Protein AF-A0AAD9BV93-F1 (afdb_monomer_lite)

Foldseek 3Di:
DDPVVVVLVVPVVDDQFKDWQADDDPDDPVLQVVLVVVVVFQKEFEFAQDAPDDNVCQVLFDDDPAAGTAGDPRTMIHRSVLVVVLSVVDPDDPPDDPSVSVRVQCSPPVSCVVRRYDYPRPPSHPD

Organism: Dissostichus eleginoides (NCBI:txid100907)

Structure (mmCIF, N/CA/C/O backbone):
data_AF-A0AAD9BV93-F1
#
_entry.id   AF-A0AAD9BV93-F1
#
loop_
_atom_site.group_PDB
_atom_site.id
_atom_site.type_symbol
_atom_site.label_atom_id
_atom_site.label_alt_id
_atom_site.label_comp_id
_atom_site.label_asym_id
_atom_site.label_entity_id
_atom_site.label_seq_id
_atom_site.pdbx_PDB_ins_code
_atom_site.Cartn_x
_atom_site.Cartn_y
_atom_site.Cartn_z
_atom_site.occupancy
_atom_site.B_iso_or_equiv
_atom_site.auth_seq_id
_atom_site.auth_comp_id
_atom_site.auth_asym_id
_atom_site.auth_atom_id
_atom_site.pdbx_PDB_model_num
ATOM 1 N N . MET A 1 1 ? 23.217 -7.026 8.096 1.00 42.59 1 MET A N 1
ATOM 2 C CA . MET A 1 1 ? 21.934 -7.263 8.797 1.00 42.59 1 MET A CA 1
ATOM 3 C C . MET A 1 1 ? 21.195 -5.933 8.824 1.00 42.59 1 MET A C 1
ATOM 5 O O . MET A 1 1 ? 21.383 -5.163 9.753 1.00 42.59 1 MET A O 1
ATOM 9 N N . SER A 1 2 ? 20.520 -5.581 7.728 1.00 37.19 2 SER A N 1
ATOM 10 C CA . SER A 1 2 ? 20.160 -4.185 7.445 1.00 37.19 2 SER A CA 1
ATOM 11 C C . SER A 1 2 ? 18.933 -3.701 8.220 1.00 37.19 2 SER A C 1
ATOM 13 O O . SER A 1 2 ? 18.044 -4.484 8.570 1.00 37.19 2 SER A O 1
ATOM 15 N N . ALA A 1 3 ? 18.923 -2.396 8.496 1.00 39.47 3 ALA A N 1
ATOM 16 C CA . ALA A 1 3 ? 18.070 -1.666 9.432 1.00 39.47 3 ALA A CA 1
ATOM 17 C C . ALA A 1 3 ? 16.560 -1.939 9.300 1.00 39.47 3 ALA A C 1
ATOM 19 O O . ALA A 1 3 ? 15.838 -1.799 10.281 1.00 39.47 3 ALA A O 1
ATOM 20 N N . CYS A 1 4 ? 16.084 -2.414 8.147 1.00 41.28 4 CYS A N 1
ATOM 21 C CA . CYS A 1 4 ? 14.677 -2.751 7.920 1.00 41.28 4 CYS A CA 1
ATOM 22 C C . CYS A 1 4 ? 14.213 -3.994 8.716 1.00 41.28 4 CYS A C 1
ATOM 24 O O . CYS A 1 4 ? 13.104 -4.019 9.247 1.00 41.28 4 CYS A O 1
ATOM 26 N N . ARG A 1 5 ? 15.085 -5.001 8.911 1.00 42.94 5 ARG A N 1
ATOM 27 C CA . ARG A 1 5 ? 14.791 -6.128 9.823 1.00 42.94 5 ARG A CA 1
ATOM 28 C C . ARG A 1 5 ? 14.938 -5.730 11.293 1.00 42.94 5 ARG A C 1
ATOM 30 O O . ARG A 1 5 ? 14.220 -6.266 12.129 1.00 42.94 5 ARG A O 1
ATOM 37 N N . LEU A 1 6 ? 15.836 -4.795 11.608 1.00 39.31 6 LEU A N 1
ATOM 38 C CA . LEU A 1 6 ? 16.126 -4.399 12.989 1.00 39.31 6 LEU A CA 1
ATOM 39 C C . LEU A 1 6 ? 15.078 -3.424 13.556 1.00 39.31 6 LEU A C 1
ATOM 41 O O . LEU A 1 6 ? 14.676 -3.586 14.700 1.00 39.31 6 LEU A O 1
ATOM 45 N N . LEU A 1 7 ? 14.555 -2.490 12.755 1.00 41.91 7 LEU A N 1
ATOM 46 C CA . LEU A 1 7 ? 13.454 -1.604 13.166 1.00 41.91 7 LEU A CA 1
ATOM 47 C C . LEU A 1 7 ? 12.142 -2.373 13.378 1.00 41.91 7 LEU A C 1
ATOM 49 O O . LEU A 1 7 ? 11.426 -2.105 14.339 1.00 41.91 7 LEU A O 1
ATOM 53 N N . CYS A 1 8 ? 11.859 -3.380 12.545 1.00 40.59 8 CYS A N 1
ATOM 54 C CA . CYS A 1 8 ? 10.666 -4.212 12.714 1.00 40.59 8 CYS A CA 1
ATOM 55 C C . CYS A 1 8 ? 10.800 -5.179 13.910 1.00 40.59 8 CYS A C 1
ATOM 57 O O . CYS A 1 8 ? 9.849 -5.348 14.666 1.00 40.59 8 CYS A O 1
ATOM 59 N N . LEU A 1 9 ? 11.986 -5.761 14.151 1.00 34.44 9 LEU A N 1
ATOM 60 C CA . LEU A 1 9 ? 12.226 -6.646 15.304 1.00 34.44 9 LEU A CA 1
ATOM 61 C C . LEU A 1 9 ? 12.303 -5.906 16.649 1.00 34.44 9 LEU A C 1
ATOM 63 O O . LEU A 1 9 ? 11.846 -6.456 17.647 1.00 34.44 9 LEU A O 1
ATOM 67 N N . LEU A 1 10 ? 12.813 -4.671 16.699 1.00 37.66 10 LEU A N 1
ATOM 68 C CA . LEU A 1 10 ? 12.847 -3.888 17.944 1.00 37.66 10 LEU A CA 1
ATOM 69 C C . LEU A 1 10 ? 11.456 -3.373 18.355 1.00 37.66 10 LEU A C 1
ATOM 71 O O . LEU A 1 10 ? 11.168 -3.286 19.548 1.00 37.66 10 LEU A O 1
ATOM 75 N N . ALA A 1 11 ? 10.560 -3.119 17.395 1.00 39.28 11 ALA A N 1
ATOM 76 C CA . ALA A 1 11 ? 9.153 -2.824 17.684 1.00 39.28 11 ALA A CA 1
ATOM 77 C C . ALA A 1 11 ? 8.359 -4.068 18.136 1.00 39.28 11 ALA A C 1
ATOM 79 O O . ALA A 1 11 ? 7.353 -3.942 18.825 1.00 39.28 11 ALA A O 1
ATOM 80 N N . LEU A 1 12 ? 8.811 -5.282 17.798 1.00 38.47 12 LEU A N 1
ATOM 81 C CA . LEU A 1 12 ? 8.124 -6.529 18.164 1.00 38.47 12 LEU A CA 1
ATOM 82 C C . LEU A 1 12 ? 8.336 -6.958 19.628 1.00 38.47 12 LEU A C 1
ATOM 84 O O . LEU A 1 12 ? 7.603 -7.821 20.104 1.00 38.47 12 LEU A O 1
ATOM 88 N N . SER A 1 13 ? 9.277 -6.354 20.364 1.00 34.03 13 SER A N 1
ATOM 89 C CA . SER A 1 13 ? 9.434 -6.595 21.811 1.00 34.03 13 SER A CA 1
ATOM 90 C C . SER A 1 13 ? 8.551 -5.717 22.706 1.00 34.03 13 SER A C 1
ATOM 92 O O . SER A 1 13 ? 8.451 -5.995 23.897 1.00 34.03 13 SER A O 1
ATOM 94 N N . PHE A 1 14 ? 7.886 -4.689 22.169 1.00 38.53 14 PHE A N 1
ATOM 95 C CA . PHE A 1 14 ? 7.020 -3.804 22.950 1.00 38.53 14 PHE A CA 1
ATOM 96 C C . PHE A 1 14 ? 5.812 -3.355 22.117 1.00 38.53 14 PHE A C 1
ATOM 98 O O . PHE A 1 14 ? 5.965 -2.579 21.186 1.00 38.53 14 PHE A O 1
ATOM 105 N N . LEU A 1 15 ? 4.615 -3.776 22.549 1.00 39.34 15 LEU A N 1
ATOM 106 C CA . LEU A 1 15 ? 3.265 -3.331 22.143 1.00 39.34 15 LEU A CA 1
ATOM 107 C C . LEU A 1 15 ? 2.540 -4.220 21.119 1.00 39.34 15 LEU A C 1
ATOM 109 O O . LEU A 1 15 ? 2.609 -4.076 19.903 1.00 39.34 15 LEU A O 1
ATOM 113 N N . GLN A 1 16 ? 1.720 -5.104 21.679 1.00 42.16 16 GLN A N 1
ATOM 114 C CA . GLN A 1 16 ? 0.893 -6.098 21.008 1.00 42.16 16 GLN A CA 1
ATOM 115 C C . GLN A 1 16 ? -0.420 -5.542 20.414 1.00 42.16 16 GLN A C 1
ATOM 117 O O . GLN A 1 16 ? -1.391 -6.287 20.323 1.00 42.16 16 GLN A O 1
ATOM 122 N N . SER A 1 17 ? -0.492 -4.275 19.980 1.00 49.59 17 SER A N 1
ATOM 123 C CA . SER A 1 17 ? -1.789 -3.715 19.532 1.00 49.59 17 SER A CA 1
ATOM 124 C C . SER A 1 17 ? -1.799 -3.007 18.179 1.00 49.59 17 SER A C 1
ATOM 126 O O . SER A 1 17 ? -2.823 -3.051 17.508 1.00 49.59 17 SER A O 1
ATOM 128 N N . SER A 1 18 ? -0.698 -2.426 17.709 1.00 49.28 18 SER A N 1
ATOM 129 C CA . SER A 1 18 ? -0.637 -1.775 16.388 1.00 49.28 18 SER A CA 1
ATOM 130 C C . SER A 1 18 ? 0.748 -1.168 16.209 1.00 49.28 18 SER A C 1
ATOM 132 O O . SER A 1 18 ? 1.217 -0.470 17.106 1.00 49.28 18 SER A O 1
ATOM 134 N N . VAL A 1 19 ? 1.396 -1.427 15.072 1.00 56.84 19 VAL A N 1
ATOM 135 C CA . VAL A 1 19 ? 2.709 -0.850 14.745 1.00 56.84 19 VAL A CA 1
ATOM 136 C C . VAL A 1 19 ? 2.491 0.278 13.746 1.00 56.84 19 VAL A C 1
ATOM 138 O O . VAL A 1 19 ? 1.754 0.125 12.771 1.00 56.84 19 VAL A O 1
ATOM 141 N N . TRP A 1 20 ? 3.130 1.411 14.006 1.00 57.78 20 TRP A N 1
ATOM 142 C CA . TRP A 1 20 ? 3.113 2.586 13.151 1.00 57.78 20 TRP A CA 1
ATOM 143 C C . TRP A 1 20 ? 4.512 2.821 12.573 1.00 57.78 20 TRP A C 1
ATOM 145 O O . TRP A 1 20 ? 5.500 2.749 13.303 1.00 57.78 20 TRP A O 1
ATOM 155 N N . ALA A 1 21 ? 4.584 3.096 11.271 1.00 55.38 21 ALA A N 1
ATOM 156 C CA . ALA A 1 21 ? 5.806 3.460 10.564 1.00 55.38 21 ALA A CA 1
ATOM 157 C C . ALA A 1 21 ? 5.545 4.755 9.767 1.00 55.38 21 ALA A C 1
ATOM 159 O O . ALA A 1 21 ? 4.939 4.700 8.699 1.00 55.38 21 ALA A O 1
ATOM 160 N N . GLY A 1 22 ? 5.927 5.917 10.316 1.00 56.84 22 GLY A N 1
ATOM 161 C CA . GLY A 1 22 ? 5.752 7.242 9.689 1.00 56.84 22 GLY A CA 1
ATOM 162 C C . GLY A 1 22 ? 6.309 8.408 10.536 1.00 56.84 22 GLY A C 1
ATOM 163 O O . GLY A 1 22 ? 7.071 8.146 11.465 1.00 56.84 22 GLY A O 1
ATOM 164 N N . PRO A 1 23 ? 5.962 9.685 10.250 1.00 54.16 23 PRO A N 1
ATOM 165 C CA . PRO A 1 23 ? 6.250 10.882 11.074 1.00 54.16 23 PRO A CA 1
ATOM 166 C C . PRO A 1 23 ? 5.099 11.268 12.031 1.00 54.16 23 PRO A C 1
ATOM 168 O O . PRO A 1 23 ? 3.936 11.271 11.626 1.00 54.16 23 PRO A O 1
ATOM 171 N N . LEU A 1 24 ? 5.399 11.576 13.305 1.00 53.41 24 LEU A N 1
ATOM 172 C CA . LEU A 1 24 ? 4.397 11.726 14.379 1.00 53.41 24 LEU A CA 1
ATOM 173 C C . LEU A 1 24 ? 3.287 12.710 13.985 1.00 53.41 24 LEU A C 1
ATOM 175 O O . LEU A 1 24 ? 3.553 13.847 13.597 1.00 53.41 24 LEU A O 1
ATOM 179 N N . SER A 1 25 ? 2.033 12.274 14.099 1.00 54.00 25 SER A N 1
ATOM 180 C CA . SER A 1 25 ? 0.888 13.133 13.813 1.00 54.00 25 SER A CA 1
ATOM 181 C C . SER A 1 25 ? 0.734 14.222 14.881 1.00 54.00 25 SER A C 1
ATOM 183 O O . SER A 1 25 ? 0.928 13.930 16.061 1.00 54.00 25 SER A O 1
ATOM 185 N N . PRO A 1 26 ? 0.318 15.449 14.516 1.00 57.00 26 PRO A N 1
ATOM 186 C CA . PRO A 1 26 ? -0.140 16.441 15.493 1.00 57.00 26 PRO A CA 1
ATOM 187 C C . PRO A 1 26 ? -1.426 16.004 16.220 1.00 57.00 26 PRO A C 1
ATOM 189 O O . PRO A 1 26 ? -1.741 16.528 17.286 1.00 57.00 26 PRO A O 1
ATOM 192 N N . ALA A 1 27 ? -2.156 15.039 15.658 1.00 60.50 27 ALA A N 1
ATOM 193 C CA . ALA A 1 27 ? -3.258 14.351 16.308 1.00 60.50 27 ALA A CA 1
ATOM 194 C C . ALA A 1 27 ? -2.720 13.254 17.242 1.00 60.50 27 ALA A C 1
ATOM 196 O O . ALA A 1 27 ? -1.869 12.455 16.850 1.00 60.50 27 ALA A O 1
ATOM 197 N N . GLY A 1 28 ? -3.215 13.193 18.478 1.00 75.88 28 GLY A N 1
ATOM 198 C CA . GLY A 1 28 ? -2.806 12.167 19.438 1.00 75.88 28 GLY A CA 1
ATOM 199 C C . GLY A 1 28 ? -3.085 10.731 18.950 1.00 75.88 28 GLY A C 1
ATOM 200 O O . GLY A 1 28 ? -3.886 10.520 18.033 1.00 75.88 28 GLY A O 1
ATOM 201 N N . PRO A 1 29 ? -2.470 9.714 19.580 1.00 80.75 29 PRO A N 1
ATOM 202 C CA . PRO A 1 29 ? -2.596 8.312 19.168 1.00 80.75 29 PRO A CA 1
ATOM 203 C C . PRO A 1 29 ? -4.049 7.809 19.115 1.00 80.75 29 PRO A C 1
ATOM 205 O O . PRO A 1 29 ? -4.374 6.967 18.283 1.00 80.75 29 PRO A O 1
ATOM 208 N N . GLU A 1 30 ? -4.947 8.347 19.944 1.00 85.56 30 GLU A N 1
ATOM 209 C CA . GLU A 1 30 ? -6.370 7.982 19.953 1.00 85.56 30 GLU A CA 1
ATOM 210 C C . GLU A 1 30 ? -7.105 8.383 18.667 1.00 85.56 30 GLU A C 1
ATOM 212 O O . GLU A 1 30 ? -7.862 7.588 18.107 1.00 85.56 30 GLU A O 1
ATOM 217 N N . GLU A 1 31 ? -6.865 9.594 18.158 1.00 86.69 31 GLU A N 1
ATOM 218 C CA . GLU A 1 31 ? -7.485 10.060 16.915 1.00 86.69 31 GLU A CA 1
ATOM 219 C C . GLU A 1 31 ? -6.975 9.241 15.725 1.00 86.69 31 GLU A C 1
ATOM 221 O O . GLU A 1 31 ? -7.748 8.867 14.840 1.00 86.69 31 GLU A O 1
ATOM 226 N N . LEU A 1 32 ? -5.682 8.910 15.731 1.00 86.56 32 LEU A N 1
ATOM 227 C CA . LEU A 1 32 ? -5.067 8.061 14.721 1.00 86.56 32 LEU A CA 1
ATOM 228 C C . LEU A 1 32 ? -5.692 6.660 14.698 1.00 86.56 32 LEU A C 1
ATOM 230 O O . LEU A 1 32 ? -6.115 6.189 13.641 1.00 86.56 32 LEU A O 1
ATOM 234 N N . LEU A 1 33 ? -5.808 6.019 15.864 1.00 88.56 33 LEU A N 1
ATOM 235 C CA . LEU A 1 33 ? -6.439 4.705 15.993 1.00 88.56 33 LEU A CA 1
ATOM 236 C C . LEU A 1 33 ? -7.924 4.744 15.616 1.00 88.56 33 LEU A C 1
ATOM 238 O O . LEU A 1 33 ? -8.413 3.827 14.957 1.00 88.56 33 LEU A O 1
ATOM 242 N N . SER A 1 34 ? -8.632 5.819 15.968 1.00 89.88 34 SER A N 1
ATOM 243 C CA . SER A 1 34 ? -10.025 6.036 15.567 1.00 89.88 34 SER A CA 1
ATOM 244 C C . SER A 1 34 ? -10.163 6.126 14.044 1.00 89.88 34 SER A C 1
ATOM 246 O O . SER A 1 34 ? -10.981 5.421 13.448 1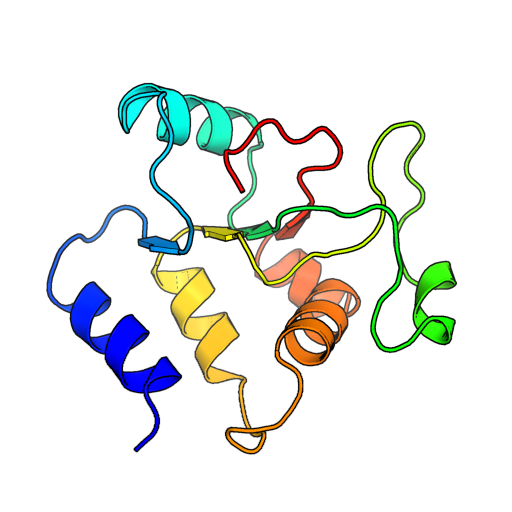.00 89.88 34 SER A O 1
ATOM 248 N N . LYS A 1 35 ? -9.316 6.921 13.379 1.00 91.00 35 LYS A N 1
ATOM 249 C CA . LYS A 1 35 ? -9.285 7.032 11.911 1.00 91.00 35 LYS A CA 1
ATOM 250 C C . LYS A 1 35 ? -8.964 5.698 11.243 1.00 91.00 35 LYS A C 1
ATOM 252 O O . LYS A 1 35 ? -9.673 5.312 10.317 1.00 91.00 35 LYS A O 1
ATOM 257 N N . PHE A 1 36 ? -7.958 4.977 11.736 1.00 91.38 36 PHE A N 1
ATOM 258 C CA . PHE A 1 36 ? -7.601 3.650 11.231 1.00 91.38 36 PHE A CA 1
ATOM 259 C C . PHE A 1 36 ? -8.754 2.650 11.384 1.00 91.38 36 PHE A C 1
ATOM 261 O O . PHE A 1 36 ? -9.122 1.981 10.421 1.00 91.38 36 PHE A O 1
ATOM 268 N N . SER A 1 37 ? -9.389 2.611 12.558 1.00 91.38 37 SER A N 1
ATOM 269 C CA . SER A 1 37 ? -10.539 1.743 12.832 1.00 91.38 37 SER A CA 1
ATOM 270 C C . SER A 1 37 ? -11.701 1.997 11.863 1.00 91.38 37 SER A C 1
ATOM 272 O O . SER A 1 37 ? -12.272 1.058 11.309 1.00 91.38 37 SER A O 1
ATOM 274 N N . ARG A 1 38 ? -11.998 3.269 11.555 1.00 93.69 38 ARG A N 1
ATOM 275 C CA . ARG A 1 38 ? -13.065 3.647 10.609 1.00 93.69 38 ARG A CA 1
ATOM 276 C C . ARG A 1 38 ? -12.817 3.169 9.179 1.00 93.69 38 ARG A C 1
ATOM 278 O O . ARG A 1 38 ? -13.785 2.970 8.449 1.00 93.69 38 ARG A O 1
ATOM 285 N N . LEU A 1 39 ? -11.562 2.951 8.782 1.00 92.19 39 LEU A N 1
ATOM 286 C CA . LEU A 1 39 ? -11.243 2.399 7.463 1.00 92.19 39 LEU A CA 1
ATOM 287 C C . LEU A 1 39 ? -11.619 0.915 7.349 1.00 92.19 39 LEU A C 1
ATOM 289 O O . LEU A 1 39 ? -11.814 0.446 6.238 1.00 92.19 39 LEU A O 1
ATOM 293 N N . SER A 1 40 ? -11.785 0.183 8.459 1.00 94.69 40 SER A N 1
ATOM 294 C CA . SER A 1 40 ? -12.215 -1.231 8.465 1.00 94.69 40 SER A CA 1
ATOM 295 C C . SER A 1 40 ? -11.313 -2.181 7.653 1.00 94.69 40 SER A C 1
ATOM 297 O O . SER A 1 40 ? -11.756 -3.212 7.139 1.00 94.69 40 SER A O 1
ATOM 299 N N . HIS A 1 41 ? -10.022 -1.857 7.568 1.00 96.62 41 HIS A N 1
ATOM 300 C CA . HIS A 1 41 ? -8.999 -2.654 6.891 1.00 96.62 41 HIS A CA 1
ATOM 301 C C . HIS A 1 41 ? -7.908 -3.096 7.867 1.00 96.62 41 HIS A C 1
ATOM 303 O O . HIS A 1 41 ? -7.695 -2.471 8.903 1.00 96.62 41 HIS A O 1
ATOM 309 N N . ARG A 1 42 ? -7.221 -4.201 7.556 1.00 96.88 42 ARG A N 1
ATOM 310 C CA . ARG A 1 42 ? -6.161 -4.727 8.438 1.00 96.88 42 ARG A CA 1
ATOM 311 C C . ARG A 1 42 ? -4.806 -4.090 8.172 1.00 96.88 42 ARG A C 1
ATOM 313 O O . ARG A 1 42 ? -3.989 -4.003 9.086 1.00 96.88 42 ARG A O 1
ATOM 320 N N . VAL A 1 43 ? -4.592 -3.659 6.933 1.00 97.06 43 VAL A N 1
ATOM 321 C CA . VAL A 1 43 ? -3.405 -2.940 6.482 1.00 97.06 43 VAL A CA 1
ATOM 322 C C . VAL A 1 43 ? -3.861 -1.804 5.569 1.00 97.06 43 VAL A C 1
ATOM 324 O O . VAL A 1 43 ? -4.611 -2.015 4.616 1.00 97.06 43 VAL A O 1
ATOM 327 N N . VAL A 1 44 ? -3.417 -0.591 5.867 1.00 97.06 44 VAL A N 1
ATOM 328 C CA . VAL A 1 44 ? -3.714 0.623 5.111 1.00 97.06 44 VAL A CA 1
ATOM 329 C C . VAL A 1 44 ? -2.386 1.245 4.709 1.00 97.06 44 VAL A C 1
ATOM 331 O O . VAL A 1 44 ? -1.596 1.618 5.576 1.00 97.06 44 VAL A O 1
ATOM 334 N N . PHE A 1 45 ? -2.152 1.373 3.408 1.00 97.25 45 PHE A N 1
ATOM 335 C CA . PHE A 1 45 ? -1.040 2.162 2.884 1.00 97.25 45 PHE A CA 1
ATOM 336 C C . PHE A 1 45 ? -1.483 3.595 2.616 1.00 97.25 45 PHE A C 1
ATOM 338 O O . PHE A 1 45 ? -2.649 3.849 2.298 1.00 97.25 45 PHE A O 1
ATOM 345 N N . SER A 1 46 ? -0.545 4.530 2.696 1.00 96.19 46 SER A N 1
ATOM 346 C CA . SER A 1 46 ? -0.728 5.854 2.130 1.00 96.19 46 SER A CA 1
ATOM 347 C C . SER A 1 46 ? -0.944 5.747 0.619 1.00 96.19 46 SER A C 1
ATOM 349 O O . SER A 1 46 ? -0.544 4.783 -0.044 1.00 96.19 46 SER A O 1
ATOM 351 N N . ALA A 1 47 ? -1.641 6.737 0.074 1.00 97.50 47 ALA A N 1
ATOM 352 C CA . ALA A 1 47 ? -1.828 6.866 -1.359 1.00 97.50 47 ALA A CA 1
ATOM 353 C C . ALA A 1 47 ? -1.091 8.102 -1.884 1.00 97.50 47 ALA A C 1
ATOM 355 O O . ALA A 1 47 ? -0.956 9.102 -1.173 1.00 97.50 47 ALA A O 1
ATOM 356 N N . GLU A 1 48 ? -0.692 8.067 -3.153 1.00 96.31 48 GLU A N 1
ATOM 357 C CA . GLU A 1 48 ? -0.090 9.172 -3.898 1.00 96.31 48 GLU A CA 1
ATOM 358 C C . GLU A 1 48 ? -0.686 9.354 -5.306 1.00 96.31 48 GLU A C 1
ATOM 360 O O . GLU A 1 48 ? -1.490 8.554 -5.803 1.00 96.31 48 GLU A O 1
ATOM 365 N N . GLY A 1 49 ? -0.335 10.480 -5.932 1.00 96.56 49 GLY A N 1
ATOM 366 C CA . GLY A 1 49 ? -0.823 10.863 -7.258 1.00 96.56 49 GLY A CA 1
ATOM 367 C C . GLY A 1 49 ? -0.074 10.207 -8.420 1.00 96.56 49 GLY A C 1
ATOM 368 O O . GLY A 1 49 ? -0.584 10.221 -9.538 1.00 96.56 49 GLY A O 1
ATOM 369 N N . PHE A 1 50 ? 1.094 9.607 -8.174 1.00 95.81 50 PHE A N 1
ATOM 370 C CA . PHE A 1 50 ? 1.967 9.082 -9.221 1.00 95.81 50 PHE A CA 1
ATOM 371 C C . PHE A 1 50 ? 2.155 7.569 -9.100 1.00 95.81 50 PHE A C 1
ATOM 373 O O . PHE A 1 50 ? 2.351 7.026 -8.020 1.00 95.81 50 PHE A O 1
ATOM 380 N N . CYS A 1 51 ? 2.098 6.863 -10.231 1.00 98.06 51 CYS A N 1
ATOM 381 C CA . CYS A 1 51 ? 2.440 5.444 -10.267 1.00 98.06 51 CYS A CA 1
ATOM 382 C C . CYS A 1 51 ? 3.959 5.316 -10.385 1.00 98.06 51 CYS A C 1
ATOM 384 O O . CYS A 1 51 ? 4.503 5.391 -11.488 1.00 98.06 51 CYS A O 1
ATOM 386 N N . TRP A 1 52 ? 4.632 5.143 -9.252 1.00 95.56 52 TRP A N 1
ATOM 387 C CA . TRP A 1 52 ? 6.084 5.016 -9.158 1.00 95.56 52 TRP A CA 1
ATOM 388 C C . TRP A 1 52 ? 6.472 3.676 -8.494 1.00 95.56 52 TRP A C 1
ATOM 390 O O . TRP A 1 52 ? 5.696 3.154 -7.688 1.00 95.56 52 TRP A O 1
ATOM 400 N N . PRO A 1 53 ? 7.624 3.067 -8.839 1.00 96.69 53 PRO A N 1
ATOM 401 C CA . PRO A 1 53 ? 8.535 3.435 -9.932 1.00 96.69 53 PRO A CA 1
ATOM 402 C C . PRO A 1 53 ? 8.087 2.942 -11.316 1.00 96.69 53 PRO A C 1
ATOM 404 O O . PRO A 1 53 ? 8.508 3.492 -12.331 1.00 96.69 53 PRO A O 1
ATOM 407 N N . ASP A 1 54 ? 7.228 1.918 -11.389 1.00 97.44 54 ASP A N 1
ATOM 408 C CA . ASP A 1 54 ? 6.821 1.297 -12.657 1.00 97.44 54 ASP A CA 1
ATOM 409 C C . ASP A 1 54 ? 5.426 1.754 -13.104 1.00 97.44 54 ASP A C 1
ATOM 411 O O . ASP A 1 54 ? 4.396 1.200 -12.712 1.00 97.44 54 ASP A O 1
ATOM 415 N N . GLN A 1 55 ? 5.394 2.747 -13.990 1.00 97.50 55 GLN A N 1
ATOM 416 C CA . GLN A 1 55 ? 4.168 3.354 -14.522 1.00 97.50 55 GLN A CA 1
ATOM 417 C C . GLN A 1 55 ? 3.293 2.367 -15.312 1.00 97.50 55 GLN A C 1
ATOM 419 O O . GLN A 1 55 ? 2.082 2.561 -15.420 1.00 97.50 55 GLN A O 1
ATOM 424 N N . ARG A 1 56 ? 3.863 1.265 -15.821 1.00 98.00 56 ARG A N 1
ATOM 425 C CA . ARG A 1 56 ? 3.109 0.230 -16.555 1.00 98.00 56 ARG A CA 1
ATOM 426 C C . ARG A 1 56 ? 2.118 -0.506 -15.652 1.00 98.00 56 ARG A C 1
ATOM 428 O O . ARG A 1 56 ? 1.204 -1.167 -16.143 1.00 98.00 56 ARG A O 1
ATOM 435 N N . LEU A 1 57 ? 2.287 -0.406 -14.333 1.00 98.12 57 LEU A N 1
ATOM 436 C CA . LEU A 1 57 ? 1.391 -1.001 -13.346 1.00 98.12 57 LEU A CA 1
ATOM 437 C C . LEU A 1 57 ? 0.124 -0.172 -13.102 1.00 98.12 57 LEU A C 1
ATOM 439 O O . LEU A 1 57 ? -0.804 -0.693 -12.487 1.00 98.12 57 LEU A O 1
ATOM 443 N N . ALA A 1 58 ? 0.037 1.064 -13.609 1.00 97.88 58 ALA A N 1
ATOM 444 C CA . ALA A 1 58 ? -1.079 1.974 -13.340 1.00 97.88 58 ALA A CA 1
ATOM 445 C C . ALA A 1 58 ? -2.452 1.352 -13.653 1.00 97.88 58 ALA A C 1
ATOM 447 O O . ALA A 1 58 ? -3.372 1.437 -12.841 1.00 97.88 58 ALA A O 1
ATOM 448 N N . ASN A 1 59 ? -2.571 0.633 -14.774 1.00 97.38 59 ASN A N 1
ATOM 449 C CA . ASN A 1 59 ? -3.825 -0.010 -15.190 1.00 97.38 59 ASN A CA 1
ATOM 450 C C . ASN A 1 59 ? -4.219 -1.225 -14.334 1.00 97.38 59 ASN A C 1
ATOM 452 O O . ASN A 1 59 ? -5.336 -1.718 -14.454 1.00 97.38 59 ASN A O 1
ATOM 456 N N . LYS A 1 60 ? -3.322 -1.729 -13.477 1.00 98.06 60 LYS A N 1
ATOM 457 C CA . LYS A 1 60 ? -3.617 -2.835 -12.551 1.00 98.06 60 LYS A CA 1
ATOM 458 C C . LYS A 1 60 ? -4.217 -2.353 -11.230 1.00 98.06 60 LYS A C 1
ATOM 460 O O . LYS A 1 60 ? -4.801 -3.155 -10.501 1.00 98.06 60 LYS A O 1
ATOM 465 N N . TYR A 1 61 ? -4.065 -1.070 -10.901 1.00 98.12 61 TYR A N 1
ATOM 466 C CA . TYR A 1 61 ? -4.697 -0.491 -9.721 1.00 98.12 61 TYR A CA 1
ATOM 467 C C . TYR A 1 61 ? -6.218 -0.435 -9.911 1.00 98.12 61 TYR A C 1
ATOM 469 O O . TYR A 1 61 ? -6.671 -0.073 -11.001 1.00 98.12 61 TYR A O 1
ATOM 477 N N . PRO A 1 62 ? -7.020 -0.722 -8.869 1.00 96.06 62 PRO A N 1
ATOM 478 C CA . PRO A 1 62 ? -8.451 -0.446 -8.901 1.00 96.06 62 PRO A CA 1
ATOM 479 C C . PRO A 1 62 ? -8.722 1.008 -9.299 1.00 96.06 62 PRO A C 1
ATOM 481 O O . PRO A 1 62 ? -7.927 1.909 -9.008 1.00 96.06 62 PRO A O 1
ATOM 484 N N . GLU A 1 63 ? -9.822 1.236 -10.007 1.00 94.88 63 GLU A N 1
ATOM 485 C CA . GLU A 1 63 ? -10.272 2.595 -10.283 1.00 94.88 63 GLU A CA 1
ATOM 486 C C . GLU A 1 63 ? -10.776 3.255 -9.001 1.00 94.88 63 GLU A C 1
ATOM 488 O O . GLU A 1 63 ? -11.369 2.610 -8.135 1.00 94.88 63 GLU A O 1
ATOM 493 N N . VAL A 1 64 ? -10.527 4.557 -8.887 1.00 94.25 64 VAL A N 1
ATOM 494 C CA . VAL A 1 64 ? -10.998 5.386 -7.778 1.00 94.25 64 VAL A CA 1
ATOM 495 C C . VAL A 1 64 ? -11.731 6.584 -8.358 1.00 94.25 64 VAL A C 1
ATOM 497 O O . VAL A 1 64 ? -11.233 7.235 -9.273 1.00 94.25 64 VAL A O 1
ATOM 500 N N . HIS A 1 65 ? -12.916 6.890 -7.833 1.00 90.12 65 HIS A N 1
ATOM 501 C CA . HIS A 1 65 ? -13.704 8.033 -8.307 1.00 90.12 65 HIS A CA 1
ATOM 502 C C . HIS A 1 65 ? -13.115 9.382 -7.874 1.00 90.12 65 HIS A C 1
ATOM 504 O O . HIS A 1 65 ? -13.320 10.395 -8.533 1.00 90.12 65 HIS A O 1
ATOM 510 N N . SER A 1 66 ? -12.404 9.408 -6.744 1.00 92.50 66 SER A N 1
ATOM 511 C CA . SER A 1 66 ? -11.827 10.621 -6.164 1.00 92.50 66 SER A CA 1
ATOM 512 C C . SER A 1 66 ? -10.604 10.276 -5.322 1.00 92.50 66 SER A C 1
ATOM 514 O O . SER A 1 66 ? -10.649 9.291 -4.581 1.00 92.50 66 SER A O 1
ATOM 516 N N . GLY A 1 67 ? -9.593 11.141 -5.337 1.00 95.44 67 GLY A N 1
ATOM 517 C CA . GLY A 1 67 ? -8.411 11.017 -4.488 1.00 95.44 67 GLY A CA 1
ATOM 518 C C . GLY A 1 67 ? -7.213 10.381 -5.189 1.00 95.44 67 GLY A C 1
ATOM 519 O O . GLY A 1 67 ? -7.188 10.195 -6.404 1.00 95.44 67 GLY A O 1
ATOM 520 N N . LYS A 1 68 ? -6.192 10.090 -4.392 1.00 97.25 68 LYS A N 1
ATOM 521 C CA . LYS A 1 68 ? -4.908 9.535 -4.824 1.00 97.25 68 LYS A CA 1
ATOM 522 C C . LYS A 1 68 ? -5.066 8.043 -5.127 1.00 97.25 68 LYS A C 1
ATOM 524 O O . LYS A 1 68 ? -5.669 7.331 -4.330 1.00 97.25 68 LYS A O 1
ATOM 529 N N . ARG A 1 69 ? -4.568 7.554 -6.266 1.00 98.00 69 ARG A N 1
ATOM 530 C CA . ARG A 1 69 ? -4.860 6.187 -6.752 1.00 98.00 69 ARG A CA 1
ATOM 531 C C . ARG A 1 69 ? -3.770 5.168 -6.432 1.00 98.00 69 ARG A C 1
ATOM 533 O O . ARG A 1 69 ? -4.075 3.982 -6.326 1.00 98.00 69 ARG A O 1
ATOM 540 N N . TYR A 1 70 ? -2.525 5.608 -6.324 1.00 98.50 70 TYR A N 1
ATOM 541 C CA . TYR A 1 70 ? -1.374 4.710 -6.299 1.00 98.50 70 TYR A CA 1
ATOM 542 C C . TYR A 1 70 ? -0.857 4.543 -4.879 1.00 98.50 70 TYR A C 1
ATOM 544 O O . TYR A 1 70 ? -1.017 5.445 -4.063 1.00 98.50 70 TYR A O 1
ATOM 552 N N . LEU A 1 71 ? -0.291 3.377 -4.577 1.00 98.44 71 LEU A N 1
ATOM 553 C CA . LEU A 1 71 ? 0.308 3.104 -3.273 1.00 98.44 71 LEU A CA 1
ATOM 554 C C . LEU A 1 71 ? 1.492 4.047 -3.048 1.00 98.44 71 LEU A C 1
ATOM 556 O O . LEU A 1 71 ? 2.177 4.380 -4.008 1.00 98.44 71 LEU A O 1
ATOM 560 N N . ASN A 1 72 ? 1.750 4.421 -1.801 1.00 96.88 72 ASN A N 1
ATOM 561 C CA . ASN A 1 72 ? 3.011 5.002 -1.360 1.00 96.88 72 ASN A CA 1
ATOM 562 C C . ASN A 1 72 ? 3.538 4.179 -0.163 1.00 96.88 72 ASN A C 1
ATOM 564 O O . ASN A 1 72 ? 2.781 3.845 0.748 1.00 96.88 72 ASN A O 1
ATOM 568 N N . SER A 1 73 ? 4.807 3.762 -0.187 1.00 95.12 73 SER A N 1
ATOM 569 C CA . SER A 1 73 ? 5.405 2.921 0.866 1.00 95.12 73 SER A CA 1
ATOM 570 C C . SER A 1 73 ? 5.936 3.714 2.055 1.00 95.12 73 SER A C 1
ATOM 572 O O . SER A 1 73 ? 6.237 3.119 3.088 1.00 95.12 73 SER A O 1
ATOM 574 N N . GLY A 1 74 ? 6.017 5.042 1.939 1.00 90.81 74 GLY A N 1
ATOM 575 C CA . GLY A 1 74 ? 6.557 5.925 2.970 1.00 90.81 74 GLY A CA 1
ATOM 576 C C . GLY A 1 74 ? 5.704 6.001 4.237 1.00 90.81 74 GLY A C 1
ATOM 577 O O . GLY A 1 74 ? 6.217 6.382 5.286 1.00 90.81 74 GLY A O 1
ATOM 578 N N . GLY A 1 75 ? 4.430 5.603 4.168 1.00 90.38 75 GLY A N 1
ATOM 579 C CA . GLY A 1 75 ? 3.550 5.547 5.329 1.00 90.38 75 GLY A CA 1
ATOM 580 C C . GLY A 1 75 ? 2.534 4.420 5.215 1.00 90.38 75 GLY A C 1
ATOM 581 O O . GLY A 1 75 ? 1.791 4.328 4.242 1.00 90.38 75 GLY A O 1
ATOM 582 N N . PHE A 1 76 ? 2.469 3.561 6.225 1.00 94.06 76 PHE A N 1
ATOM 583 C CA . PHE A 1 76 ? 1.430 2.541 6.323 1.00 94.06 76 PHE A CA 1
ATOM 584 C C . PHE A 1 76 ? 1.152 2.175 7.779 1.00 94.06 76 PHE A C 1
ATOM 586 O O . PHE A 1 76 ? 1.985 2.343 8.671 1.00 94.06 76 PHE A O 1
ATOM 593 N N . MET A 1 77 ? -0.051 1.665 8.018 1.00 92.69 77 MET A N 1
ATOM 594 C CA . MET A 1 77 ? -0.509 1.217 9.326 1.00 92.69 77 MET A CA 1
ATOM 595 C C . MET A 1 77 ? -1.212 -0.127 9.194 1.00 92.69 77 MET A C 1
ATOM 597 O O . MET A 1 77 ? -1.922 -0.382 8.223 1.00 92.69 77 MET A O 1
ATOM 601 N N . GLY A 1 78 ? -1.039 -0.995 10.183 1.00 93.75 78 GLY A N 1
ATOM 602 C CA . GLY A 1 78 ? -1.736 -2.268 10.218 1.00 93.75 78 GLY A CA 1
ATOM 603 C C . GLY A 1 78 ? -1.530 -3.028 11.516 1.00 93.75 78 GLY A C 1
ATOM 604 O O . GLY A 1 78 ? -0.761 -2.627 12.395 1.00 93.75 78 GLY A O 1
ATOM 605 N N . PHE A 1 79 ? -2.215 -4.161 11.627 1.00 92.69 79 PHE A N 1
ATOM 606 C CA . PHE A 1 79 ? -1.986 -5.083 12.733 1.00 92.69 79 PHE A CA 1
ATOM 607 C C . PHE A 1 79 ? -0.593 -5.708 12.626 1.00 92.69 79 PHE A C 1
ATOM 609 O O . PHE A 1 79 ? -0.177 -6.156 11.556 1.00 92.69 79 PHE A O 1
ATOM 616 N N . ALA A 1 80 ? 0.110 -5.790 13.757 1.00 91.25 80 ALA A N 1
ATOM 617 C CA . ALA A 1 80 ? 1.491 -6.267 13.813 1.00 91.25 80 ALA A CA 1
ATOM 618 C C . ALA A 1 80 ? 1.674 -7.659 13.179 1.00 91.25 80 ALA A C 1
ATOM 620 O O . ALA A 1 80 ? 2.660 -7.897 12.483 1.00 91.25 80 ALA A O 1
ATOM 621 N N . SER A 1 81 ? 0.708 -8.565 13.368 1.00 93.56 81 SER A N 1
ATOM 622 C CA . SER A 1 81 ? 0.736 -9.908 12.781 1.00 93.56 81 SER A CA 1
ATOM 623 C C . SER A 1 81 ? 0.720 -9.883 11.251 1.00 93.56 81 SER A C 1
ATOM 625 O O . SER A 1 81 ? 1.490 -10.605 10.621 1.00 93.56 81 SER A O 1
ATOM 627 N N . ASP A 1 82 ? -0.118 -9.039 10.644 1.00 95.31 82 ASP A N 1
ATOM 628 C CA . ASP A 1 82 ? -0.224 -8.932 9.186 1.00 95.31 82 ASP A CA 1
ATOM 629 C C . ASP A 1 82 ? 0.996 -8.244 8.588 1.00 95.31 82 ASP A C 1
ATOM 631 O O . ASP A 1 82 ? 1.566 -8.741 7.617 1.00 95.31 82 ASP A O 1
ATOM 635 N N . LEU A 1 83 ? 1.444 -7.145 9.205 1.00 94.56 83 LEU A N 1
ATOM 636 C CA . LEU A 1 83 ? 2.646 -6.437 8.770 1.00 94.56 83 LEU A CA 1
ATOM 637 C C . LEU A 1 83 ? 3.871 -7.351 8.833 1.00 94.56 83 LEU A C 1
ATOM 639 O O . LEU A 1 83 ? 4.626 -7.426 7.869 1.00 94.56 83 LEU A O 1
ATOM 643 N N . SER A 1 84 ? 4.029 -8.109 9.920 1.00 92.25 84 SER A N 1
ATOM 644 C CA . SER A 1 84 ? 5.131 -9.059 10.071 1.00 92.25 84 SER A CA 1
ATOM 645 C C . SER A 1 84 ? 5.107 -10.132 8.978 1.00 92.25 84 SER A C 1
ATOM 647 O O . SER A 1 84 ? 6.115 -10.348 8.306 1.00 92.25 84 SER A O 1
ATOM 649 N N . LEU A 1 85 ? 3.952 -10.755 8.724 1.00 95.00 85 LEU A N 1
ATOM 650 C CA . LEU A 1 85 ? 3.805 -11.758 7.662 1.00 95.00 85 LEU A CA 1
ATOM 651 C C . LEU A 1 85 ? 4.037 -11.187 6.257 1.00 95.00 85 LEU A C 1
ATOM 653 O O . LEU A 1 85 ? 4.517 -11.904 5.381 1.00 95.00 85 LEU A O 1
ATOM 657 N N . MET A 1 86 ? 3.679 -9.926 6.021 1.00 95.50 86 MET A N 1
ATOM 658 C CA . MET A 1 86 ? 3.884 -9.242 4.746 1.00 95.50 86 MET A CA 1
ATOM 659 C C . MET A 1 86 ? 5.361 -8.890 4.530 1.00 95.50 86 MET A C 1
ATOM 661 O O . MET A 1 86 ? 5.934 -9.263 3.509 1.00 95.50 86 MET A O 1
ATOM 665 N N . VAL A 1 87 ? 6.002 -8.247 5.510 1.00 92.38 87 VAL A N 1
ATOM 666 C CA . VAL A 1 87 ? 7.419 -7.845 5.455 1.00 92.38 87 VAL A CA 1
ATOM 667 C C . VAL A 1 87 ? 8.339 -9.062 5.345 1.00 92.38 87 VAL A C 1
ATOM 669 O O . VAL A 1 87 ? 9.328 -9.029 4.616 1.00 92.38 87 VAL A O 1
ATOM 672 N N . GLN A 1 88 ? 7.995 -10.183 5.986 1.00 93.44 88 GLN A N 1
ATOM 673 C CA . GLN A 1 88 ? 8.745 -11.439 5.862 1.00 93.44 88 GLN A CA 1
ATOM 674 C C . GLN A 1 88 ? 8.771 -12.012 4.433 1.00 93.44 88 GLN A C 1
ATOM 676 O O . GLN A 1 88 ? 9.619 -12.854 4.134 1.00 93.44 88 GLN A O 1
ATOM 681 N N . GLN A 1 89 ? 7.896 -11.555 3.527 1.00 94.44 89 GLN A N 1
ATOM 682 C CA . GLN A 1 89 ? 7.947 -11.937 2.109 1.00 94.44 89 GLN A CA 1
ATOM 683 C C . GLN A 1 89 ? 9.092 -11.255 1.350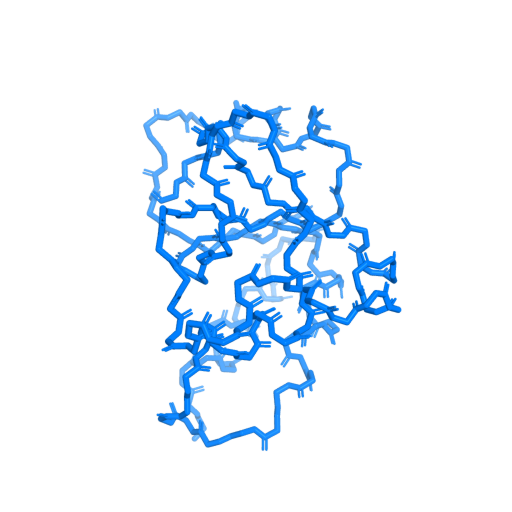 1.00 94.44 89 GLN A C 1
ATOM 685 O O . GLN A 1 89 ? 9.366 -11.635 0.209 1.00 94.44 89 GLN A O 1
ATOM 690 N N . TRP A 1 90 ? 9.772 -10.277 1.957 1.00 91.88 90 TRP A N 1
ATOM 691 C CA . TRP A 1 90 ? 10.938 -9.627 1.377 1.00 91.88 90 TRP A CA 1
ATOM 692 C C . TRP A 1 90 ? 12.079 -10.626 1.164 1.00 91.88 90 TRP A C 1
ATOM 694 O O . TRP A 1 90 ? 12.679 -11.145 2.111 1.00 91.88 90 TRP A O 1
ATOM 704 N N . LYS A 1 91 ? 12.400 -10.868 -0.107 1.00 91.00 91 LYS A N 1
ATOM 705 C CA . LYS A 1 91 ? 13.502 -11.736 -0.558 1.00 91.00 91 LYS A CA 1
ATOM 706 C C . LYS A 1 91 ? 14.519 -10.978 -1.421 1.00 91.00 91 LYS A C 1
ATOM 708 O O . LYS A 1 91 ? 15.321 -11.599 -2.112 1.00 91.00 91 LYS A O 1
ATOM 713 N N . TYR A 1 92 ? 14.437 -9.651 -1.407 1.00 88.88 92 TYR A N 1
ATOM 714 C CA . TYR A 1 92 ? 15.193 -8.734 -2.255 1.00 88.88 92 TYR A CA 1
ATOM 715 C C . TYR A 1 92 ? 16.436 -8.197 -1.524 1.00 88.88 92 TYR A C 1
ATOM 717 O O . TYR A 1 92 ? 16.634 -8.461 -0.333 1.00 88.88 92 TYR A O 1
ATOM 725 N N . LYS A 1 93 ? 17.301 -7.479 -2.241 1.00 87.94 93 LYS A N 1
ATOM 726 C CA . LYS A 1 93 ? 18.511 -6.847 -1.697 1.00 87.94 93 LYS A CA 1
AT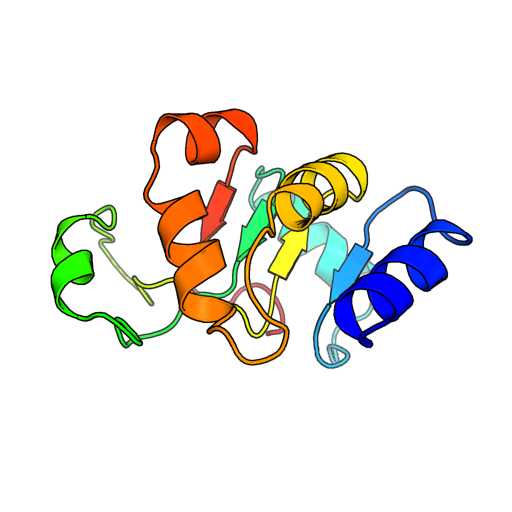OM 727 C C . LYS A 1 93 ? 18.156 -5.595 -0.906 1.00 87.94 93 LYS A C 1
ATOM 729 O O . LYS A 1 93 ? 17.128 -4.986 -1.144 1.00 87.94 93 LYS A O 1
ATOM 734 N N . ASP A 1 94 ? 19.043 -5.160 -0.018 1.00 80.50 94 ASP A N 1
ATOM 735 C CA . ASP A 1 94 ? 18.804 -3.986 0.836 1.00 80.50 94 ASP A CA 1
ATOM 736 C C . ASP A 1 94 ? 18.613 -2.665 0.065 1.00 80.50 94 ASP A C 1
ATOM 738 O O . ASP A 1 94 ? 18.088 -1.710 0.624 1.00 80.50 94 ASP A O 1
ATOM 742 N N . ASN A 1 95 ? 19.051 -2.599 -1.195 1.00 86.69 95 ASN A N 1
ATOM 743 C CA . ASN A 1 95 ? 18.910 -1.438 -2.075 1.00 86.69 95 ASN A CA 1
ATOM 744 C C . ASN A 1 95 ? 17.825 -1.614 -3.150 1.00 86.69 95 ASN A C 1
ATOM 746 O O . ASN A 1 95 ? 17.742 -0.786 -4.057 1.00 86.69 95 ASN A O 1
ATOM 750 N N . ASP A 1 96 ? 17.060 -2.706 -3.097 1.00 90.69 96 ASP A N 1
ATOM 751 C CA . ASP A 1 96 ? 15.891 -2.863 -3.952 1.00 90.69 96 ASP A CA 1
ATOM 752 C C . ASP A 1 96 ? 14.751 -1.965 -3.450 1.00 90.69 96 ASP A C 1
ATOM 754 O O . ASP A 1 96 ? 14.663 -1.610 -2.276 1.00 90.69 96 ASP A O 1
ATOM 758 N N . ASP A 1 97 ? 13.879 -1.594 -4.378 1.00 93.38 97 ASP A N 1
ATOM 759 C CA . ASP A 1 97 ? 12.842 -0.587 -4.192 1.00 93.38 97 ASP A CA 1
ATOM 760 C C . ASP A 1 97 ? 11.664 -1.118 -3.347 1.00 93.38 97 ASP A C 1
ATOM 762 O O . ASP A 1 97 ? 10.938 -2.040 -3.746 1.00 93.38 97 ASP A O 1
ATOM 766 N N . ASP A 1 98 ? 11.485 -0.552 -2.155 1.00 93.31 98 ASP A N 1
ATOM 767 C CA . ASP A 1 98 ? 10.437 -0.920 -1.202 1.00 93.31 98 ASP A CA 1
ATOM 768 C C . ASP A 1 98 ? 9.038 -0.572 -1.728 1.00 93.31 98 ASP A C 1
ATOM 770 O O . ASP A 1 98 ? 8.105 -1.375 -1.614 1.00 93.31 98 ASP A O 1
ATOM 774 N N . GLN A 1 99 ? 8.909 0.575 -2.394 1.00 96.81 99 GLN A N 1
ATOM 775 C CA . GLN A 1 99 ? 7.694 0.989 -3.080 1.00 96.81 99 GLN A CA 1
ATOM 776 C C . GLN A 1 99 ? 7.227 -0.073 -4.090 1.00 96.81 99 GLN A C 1
ATOM 778 O O . GLN A 1 99 ? 6.048 -0.452 -4.110 1.00 96.81 99 GLN A O 1
ATOM 783 N N . LEU A 1 100 ? 8.129 -0.593 -4.923 1.00 97.50 100 LEU A N 1
ATOM 784 C CA . LEU A 1 100 ? 7.831 -1.606 -5.930 1.00 97.50 100 LEU A CA 1
ATOM 785 C C . LEU A 1 100 ? 7.452 -2.943 -5.288 1.00 97.50 100 LEU A C 1
ATOM 787 O O . LEU A 1 100 ? 6.577 -3.647 -5.803 1.00 97.50 100 LEU A O 1
ATOM 791 N N . PHE A 1 101 ? 8.085 -3.306 -4.172 1.00 97.50 101 PHE A N 1
ATOM 792 C CA . PHE A 1 101 ? 7.737 -4.501 -3.406 1.00 97.50 101 PHE A CA 1
ATOM 793 C C . PHE A 1 101 ? 6.301 -4.450 -2.882 1.00 97.50 101 PHE A C 1
ATOM 795 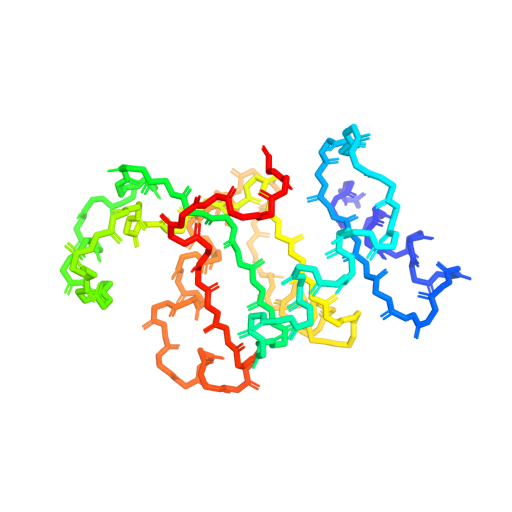O O . PHE A 1 101 ? 5.509 -5.349 -3.188 1.00 97.50 101 PHE A O 1
ATOM 802 N N . TYR A 1 102 ? 5.937 -3.391 -2.155 1.00 98.12 102 TYR A N 1
ATOM 803 C CA . TYR A 1 102 ? 4.585 -3.250 -1.615 1.00 98.12 102 TYR A CA 1
ATOM 804 C C . TYR A 1 102 ? 3.546 -3.053 -2.718 1.00 98.12 102 TYR A C 1
ATOM 806 O O . TYR A 1 102 ? 2.463 -3.630 -2.642 1.00 98.12 102 TYR A O 1
ATOM 814 N N . THR A 1 103 ? 3.894 -2.351 -3.801 1.00 98.38 103 THR A N 1
ATOM 815 C CA . THR A 1 103 ? 3.048 -2.253 -4.999 1.00 98.38 103 THR A CA 1
ATOM 816 C C . THR A 1 103 ? 2.719 -3.638 -5.561 1.00 98.38 103 THR A C 1
ATOM 818 O O . THR A 1 103 ? 1.556 -3.935 -5.828 1.00 98.38 103 THR A O 1
ATOM 821 N N . LYS A 1 104 ? 3.712 -4.524 -5.719 1.00 98.19 104 LYS A N 1
ATOM 822 C CA . LYS A 1 104 ? 3.480 -5.889 -6.224 1.00 98.19 104 LYS A CA 1
ATOM 823 C C . LYS A 1 104 ? 2.596 -6.707 -5.283 1.00 98.19 104 LYS A C 1
ATOM 825 O O . LYS A 1 104 ? 1.719 -7.418 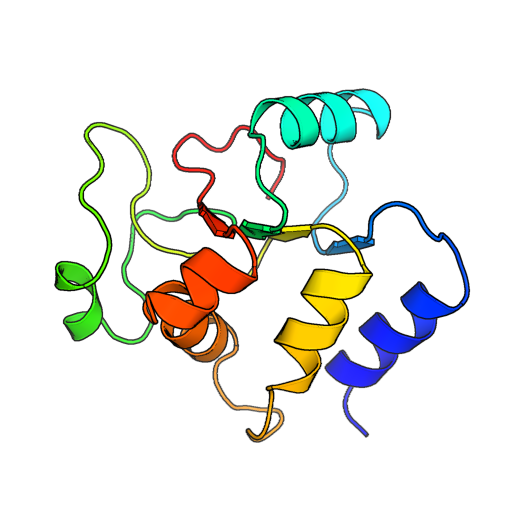-5.764 1.00 98.19 104 LYS A O 1
ATOM 830 N N . ILE A 1 105 ? 2.789 -6.572 -3.971 1.00 98.12 105 ILE A N 1
ATOM 831 C CA . ILE A 1 105 ? 1.943 -7.219 -2.960 1.00 98.12 105 ILE A CA 1
ATOM 832 C C . ILE A 1 105 ? 0.498 -6.700 -3.026 1.00 98.12 105 ILE A C 1
ATOM 834 O O . ILE A 1 105 ? -0.435 -7.497 -3.028 1.00 98.12 105 ILE A O 1
ATOM 838 N N . TYR A 1 106 ? 0.294 -5.385 -3.128 1.00 98.56 106 TYR A N 1
ATOM 839 C CA . TYR A 1 106 ? -1.037 -4.777 -3.209 1.00 98.56 106 TYR A CA 1
ATOM 840 C C . TYR A 1 106 ? -1.775 -5.109 -4.517 1.00 98.56 106 TYR A C 1
ATOM 842 O O . TYR A 1 106 ? -3.001 -5.251 -4.535 1.00 98.56 106 TYR A O 1
ATOM 850 N N . LEU A 1 107 ? -1.049 -5.216 -5.631 1.00 98.44 107 LEU A N 1
ATOM 851 C CA . LEU A 1 107 ? -1.629 -5.525 -6.940 1.00 98.44 107 LEU A CA 1
ATOM 852 C C . LEU A 1 107 ? -1.935 -7.012 -7.137 1.00 98.44 107 LEU A C 1
ATOM 854 O O . LEU A 1 107 ? -2.768 -7.352 -7.980 1.00 98.44 107 LEU A O 1
ATOM 858 N N . ASP A 1 108 ? -1.314 -7.895 -6.361 1.00 98.31 108 ASP A N 1
ATOM 859 C CA . ASP A 1 108 ? -1.733 -9.288 -6.279 1.00 98.31 108 ASP A CA 1
ATOM 860 C C . ASP A 1 108 ? -3.071 -9.376 -5.526 1.00 98.31 108 ASP A C 1
ATOM 862 O O . ASP A 1 108 ? -3.162 -9.132 -4.322 1.00 98.31 108 ASP A O 1
ATOM 866 N N . ARG A 1 109 ? -4.136 -9.757 -6.241 1.00 97.50 109 ARG A N 1
ATOM 867 C CA . ARG A 1 109 ? -5.487 -9.875 -5.675 1.00 97.50 109 ARG A CA 1
ATOM 868 C C . ARG A 1 109 ? -5.548 -10.857 -4.502 1.00 97.50 109 ARG A C 1
ATOM 870 O O . ARG A 1 109 ? -6.275 -10.591 -3.549 1.00 97.50 109 ARG A O 1
ATOM 877 N N . VAL A 1 110 ? -4.812 -11.967 -4.559 1.00 98.19 110 VAL A N 1
ATOM 878 C CA . VAL A 1 110 ? -4.812 -12.984 -3.498 1.00 98.19 110 VAL A CA 1
ATOM 879 C C . VAL A 1 110 ? -4.188 -12.405 -2.235 1.00 98.19 110 VAL A C 1
ATOM 881 O O . VAL A 1 110 ? -4.765 -12.526 -1.155 1.00 98.19 110 VAL A O 1
ATOM 884 N N . GLN A 1 111 ? -3.058 -11.713 -2.368 1.00 98.12 111 GLN A N 1
ATOM 885 C CA . GLN A 1 111 ? -2.395 -11.050 -1.242 1.00 98.12 111 GLN A CA 1
ATOM 886 C C . GLN A 1 111 ? -3.239 -9.888 -0.698 1.00 98.12 111 GLN A C 1
ATOM 888 O O . GLN A 1 111 ? -3.423 -9.786 0.516 1.00 98.12 111 GLN A O 1
ATOM 893 N N . ARG A 1 112 ? -3.826 -9.058 -1.575 1.00 97.94 112 ARG A N 1
ATOM 894 C CA . ARG A 1 112 ? -4.732 -7.957 -1.198 1.00 97.94 112 ARG A CA 1
ATOM 895 C C . ARG A 1 112 ? -5.926 -8.419 -0.389 1.00 97.94 112 ARG A C 1
ATOM 897 O O . ARG A 1 1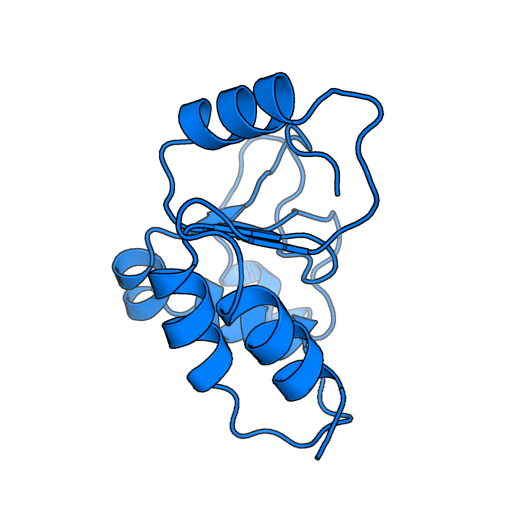12 ? -6.252 -7.786 0.613 1.00 97.94 112 ARG A O 1
ATOM 904 N N . THR A 1 113 ? -6.533 -9.534 -0.776 1.00 97.81 113 THR A N 1
ATOM 905 C CA . THR A 1 113 ? -7.607 -10.147 0.005 1.00 97.81 113 THR A CA 1
ATOM 906 C C . THR A 1 113 ? -7.079 -10.759 1.304 1.00 97.81 113 THR A C 1
ATOM 908 O O . THR A 1 113 ? -7.659 -10.500 2.355 1.00 97.81 113 THR A O 1
ATOM 911 N N . LYS A 1 114 ? -5.966 -11.507 1.267 1.00 97.69 114 LYS A N 1
ATOM 912 C CA . LYS A 1 114 ? -5.370 -12.161 2.447 1.00 97.69 114 LYS A CA 1
ATOM 913 C C . LYS A 1 114 ? -5.081 -11.180 3.585 1.00 97.69 114 LYS A C 1
ATOM 915 O O . LYS A 1 114 ? -5.403 -11.476 4.729 1.00 97.69 114 LYS A O 1
ATOM 920 N N . PHE A 1 115 ? -4.488 -10.031 3.274 1.00 97.44 115 PHE A N 1
ATOM 921 C CA . PHE A 1 115 ? -4.135 -9.009 4.263 1.00 97.44 115 PHE A CA 1
ATOM 922 C C . PHE A 1 115 ? -5.205 -7.931 4.445 1.00 97.44 115 PHE A C 1
ATOM 924 O O . PHE A 1 115 ? -4.956 -6.964 5.156 1.00 97.44 115 PHE A O 1
ATOM 931 N N . ASN A 1 116 ? -6.372 -8.063 3.799 1.00 98.19 116 ASN A N 1
ATOM 932 C CA . ASN A 1 116 ? -7.427 -7.047 3.780 1.00 98.19 116 ASN A CA 1
ATOM 933 C C . ASN A 1 116 ? -6.855 -5.620 3.609 1.00 98.19 116 ASN A C 1
ATOM 935 O O . ASN A 1 116 ? -7.038 -4.753 4.471 1.00 98.19 116 ASN A O 1
ATOM 939 N N . MET A 1 117 ? -6.088 -5.431 2.530 1.00 98.06 117 MET A N 1
ATOM 940 C CA . MET A 1 117 ? -5.354 -4.195 2.251 1.00 98.06 117 MET A CA 1
ATOM 941 C C . MET A 1 117 ? -6.226 -3.142 1.565 1.00 98.06 117 MET A C 1
ATOM 943 O O . MET A 1 117 ? -7.009 -3.460 0.668 1.00 98.06 117 MET A O 1
ATOM 947 N N . THR A 1 118 ? -5.990 -1.875 1.899 1.00 97.56 118 THR A N 1
ATOM 948 C CA . THR A 1 118 ? -6.527 -0.714 1.175 1.00 97.56 118 THR A CA 1
ATOM 949 C C . THR A 1 118 ? -5.488 0.399 1.048 1.00 97.56 118 THR A C 1
ATOM 951 O O . THR A 1 118 ? -4.419 0.324 1.660 1.00 97.56 118 THR A O 1
ATOM 954 N N . LEU A 1 119 ? -5.818 1.434 0.273 1.00 97.69 119 LEU A N 1
ATOM 955 C CA . LEU A 1 119 ? -5.053 2.676 0.220 1.00 97.69 119 LEU A CA 1
ATOM 956 C C . LEU A 1 119 ? -5.889 3.821 0.795 1.00 97.69 119 LEU A C 1
ATOM 958 O O . LEU A 1 119 ? -7.086 3.938 0.529 1.00 97.69 119 LEU A O 1
ATOM 962 N N . ASP A 1 120 ? -5.252 4.709 1.547 1.00 96.25 120 ASP A N 1
ATOM 963 C CA . ASP A 1 120 ? -5.891 5.910 2.065 1.00 96.25 120 ASP A CA 1
ATOM 964 C C . ASP A 1 120 ? -5.958 7.018 1.001 1.00 96.25 120 ASP A C 1
ATOM 966 O O . ASP A 1 120 ? -5.215 8.004 1.000 1.00 96.25 120 ASP A O 1
ATOM 970 N N . HIS A 1 121 ? -6.897 6.850 0.071 1.00 96.62 121 HIS A N 1
ATOM 971 C CA . HIS A 1 121 ? -7.078 7.706 -1.103 1.00 96.62 121 HIS A CA 1
ATOM 972 C C . HIS A 1 121 ? -7.307 9.195 -0.783 1.00 96.62 121 HIS A C 1
ATOM 974 O O . HIS A 1 121 ? -7.101 10.046 -1.652 1.00 96.62 121 HIS A O 1
ATOM 980 N N . ARG A 1 122 ? -7.750 9.524 0.438 1.00 94.38 122 ARG A N 1
ATOM 981 C CA . ARG A 1 122 ? -8.084 10.895 0.867 1.00 94.38 122 ARG A CA 1
ATOM 982 C C . ARG A 1 122 ? -7.139 11.459 1.927 1.00 94.38 122 ARG A C 1
ATOM 984 O O . ARG A 1 122 ? -7.387 12.566 2.388 1.00 94.38 122 ARG A O 1
ATOM 991 N N . SER A 1 123 ? -6.057 10.749 2.264 1.00 91.75 123 SER A N 1
ATOM 992 C CA . SER A 1 123 ? -5.081 11.208 3.269 1.00 91.75 123 SER A CA 1
ATOM 993 C C . SER A 1 123 ? -5.744 11.486 4.629 1.00 91.75 123 SER A C 1
ATOM 995 O O . SER A 1 123 ? -5.523 12.519 5.255 1.00 91.75 123 SER A O 1
ATOM 997 N N . ASN A 1 124 ? -6.620 10.570 5.053 1.00 87.81 124 ASN A N 1
ATOM 998 C CA . ASN A 1 124 ? -7.233 10.574 6.376 1.00 87.81 124 ASN A CA 1
ATOM 999 C C . ASN A 1 124 ? -6.220 10.221 7.471 1.00 87.81 124 ASN A C 1
ATOM 1001 O O . ASN A 1 124 ? -6.323 10.738 8.583 1.00 87.81 124 ASN A O 1
ATOM 1005 N N . LEU A 1 125 ? -5.277 9.327 7.176 1.00 84.19 125 LEU A N 1
ATOM 1006 C CA . LEU A 1 125 ? -4.166 8.979 8.043 1.00 84.19 125 LEU A CA 1
ATOM 1007 C C . LEU A 1 125 ? -3.015 9.981 7.838 1.00 84.19 125 LEU A C 1
ATOM 1009 O O . LEU A 1 125 ? -2.785 10.442 6.722 1.00 84.19 125 LEU A O 1
ATOM 1013 N N . PRO A 1 126 ? -2.286 10.325 8.908 1.00 70.25 126 PRO A N 1
ATOM 1014 C CA . PRO A 1 126 ? -1.037 11.064 8.821 1.00 70.25 126 PRO A CA 1
ATOM 1015 C C . PRO A 1 126 ? 0.018 10.171 8.158 1.00 70.25 126 PRO A C 1
ATOM 1017 O O . PRO A 1 126 ? 0.278 9.060 8.627 1.00 70.25 126 PRO A O 1
ATOM 1020 N N . THR A 1 127 ? 0.580 10.654 7.055 1.00 58.28 127 THR A N 1
ATOM 1021 C CA . THR A 1 127 ? 1.556 9.955 6.206 1.00 58.28 127 THR A CA 1
ATOM 1022 C C . THR A 1 127 ? 2.743 10.858 5.962 1.00 58.28 127 THR A C 1
ATOM 1024 O O . THR A 1 127 ? 2.472 12.026 5.595 1.00 58.28 127 THR A O 1
#

InterPro domains:
  IPR050757 Collagen-modifying Glycosyltransferase 25 [PTHR10730] (27-124)
  IPR057589 PLOD1-3-like, GT domain [PF25342] (27-125)

Sequence (127 aa):
MSACRLLCLLALSFLQSSVWAGPLSPAGPEELLSKFSRLSHRVVFSAEGFCWPDQRLANKYPEVHSGKRYLNSGGFMGFASDLSLMVQQWKYKDNDDDQLFYTKIYLDRVQRTKFNMTLDHRSNLPT

Radius of gyration: 14.33 Å; chains: 1; bounding box: 36×29×40 Å

Secondary structure (DSSP, 8-state):
--HHHHHHHHHTTS-TT-EEESSPPSS-HHHHHHHHHHHT-SEEEEEESS--S-GGGGGGSPP-SSS--EEEEEEEEE-HHHHHHHHTT--S-TTS-HHHHHHHHHHSHHHHHHTTEEEETT--S--

pLDDT: mean 83.48, std 20.72, range [34.03, 98.56]